Protein AF-N6ZLB9-F1 (afdb_monomer)

pLDDT: mean 87.27, std 10.35, range [52.03, 97.31]

Secondary structure (DSSP, 8-state):
--HHHHHHHHHHHHHHHHHHHHHHHHHHHHHHHHHHHHHHHHHHHHHHHHHHHHHHHHHHHHHHHHHHHHHHHHHHHHHHHHHHTT-GGGTT-

InterPro domains:
  IPR007156 MamQ/LemA [PF04011] (36-88)
  IPR007156 MamQ/LemA [PTHR34478] (6-89)
  IPR023353 LemA-like domain superfamily [G3DSA:1.20.1440.20] (17-93)
  IPR023353 LemA-like domain superfamily [SSF140478] (26-88)

Foldseek 3Di:
DDPVVVVVVVVVVVVVVVVVVVVVVVVVVVVVVVVVVVVVVVVVVVCVVVVVVVVVVVVVVVVVVVVVVVVVVVLVVQCVVCVVVVPPVSNPD

Structure (mmCIF, N/CA/C/O backbone):
data_AF-N6ZLB9-F1
#
_entry.id   AF-N6ZLB9-F1
#
loop_
_atom_site.group_PDB
_atom_site.id
_atom_site.type_symbol
_atom_site.label_atom_id
_atom_site.label_alt_id
_atom_site.label_comp_id
_atom_site.label_asym_id
_atom_site.label_entity_id
_atom_site.label_seq_id
_atom_site.pdbx_PDB_ins_code
_atom_site.Cartn_x
_atom_site.Cartn_y
_atom_site.Cartn_z
_atom_site.occupancy
_atom_site.B_iso_or_equiv
_atom_site.auth_seq_id
_atom_site.auth_comp_id
_atom_site.auth_asym_id
_atom_site.auth_atom_id
_atom_site.pdbx_PDB_model_num
ATOM 1 N N . MET A 1 1 ? 35.441 0.447 -46.918 1.00 65.06 1 MET A N 1
ATOM 2 C CA . MET A 1 1 ? 34.188 0.869 -46.257 1.00 65.06 1 MET A CA 1
ATOM 3 C C . MET A 1 1 ? 34.066 2.371 -46.454 1.00 65.06 1 MET A C 1
ATOM 5 O O . MET A 1 1 ? 34.934 3.090 -45.976 1.00 65.06 1 MET A O 1
ATOM 9 N N . SER A 1 2 ? 33.119 2.849 -47.266 1.00 87.69 2 SER A N 1
ATOM 10 C CA . SER A 1 2 ? 32.972 4.294 -47.487 1.00 87.69 2 SER A CA 1
ATOM 11 C C . SER A 1 2 ? 32.373 4.938 -46.235 1.00 87.69 2 SER A C 1
ATOM 13 O O . SER A 1 2 ? 31.520 4.339 -45.578 1.00 87.69 2 SER A O 1
ATOM 15 N N . ILE A 1 3 ? 32.798 6.155 -45.898 1.00 88.50 3 ILE A N 1
ATOM 16 C CA . ILE A 1 3 ? 32.314 6.890 -44.716 1.00 88.50 3 ILE A CA 1
ATOM 17 C C . ILE A 1 3 ? 30.776 6.985 -44.717 1.00 88.50 3 ILE A C 1
ATOM 19 O O . ILE A 1 3 ? 30.145 6.787 -43.683 1.00 88.50 3 ILE A O 1
ATOM 23 N N . GLY A 1 4 ? 30.160 7.161 -45.893 1.00 91.31 4 GLY A N 1
ATOM 24 C CA . GLY A 1 4 ? 28.701 7.181 -46.045 1.00 91.31 4 GLY A CA 1
ATOM 25 C C . GLY A 1 4 ? 28.007 5.881 -45.619 1.00 91.31 4 GLY A C 1
ATOM 26 O O . GLY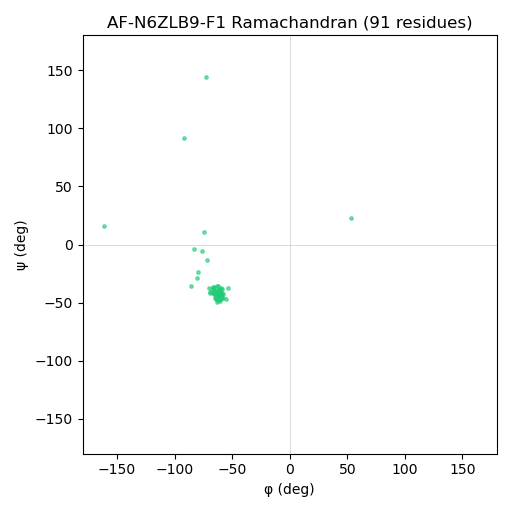 A 1 4 ? 26.977 5.934 -44.954 1.00 91.31 4 GLY A O 1
ATOM 27 N N . SER A 1 5 ? 28.591 4.714 -45.923 1.00 92.00 5 SER A N 1
ATOM 28 C CA . SER A 1 5 ? 28.035 3.422 -45.485 1.00 92.00 5 SER A CA 1
ATOM 29 C C . SER A 1 5 ? 28.086 3.243 -43.962 1.00 92.00 5 SER A C 1
ATOM 31 O O . SER A 1 5 ? 27.140 2.723 -43.376 1.00 92.00 5 SER A O 1
ATOM 33 N N . ALA A 1 6 ? 29.142 3.740 -43.307 1.00 92.81 6 ALA A N 1
ATOM 34 C CA . ALA A 1 6 ? 29.275 3.688 -41.851 1.00 92.81 6 ALA A CA 1
ATOM 35 C C . ALA A 1 6 ? 28.264 4.607 -41.144 1.00 92.81 6 ALA A C 1
ATOM 37 O O . ALA A 1 6 ? 27.642 4.198 -40.165 1.00 92.81 6 ALA A O 1
ATOM 38 N N . VAL A 1 7 ? 28.049 5.821 -41.667 1.00 94.88 7 VAL A N 1
ATOM 39 C CA . VAL A 1 7 ? 27.050 6.762 -41.130 1.00 94.88 7 VAL A CA 1
ATOM 40 C C . VAL A 1 7 ? 25.633 6.204 -41.275 1.00 94.88 7 VAL A C 1
ATOM 42 O O . VAL A 1 7 ? 24.857 6.249 -40.323 1.00 94.88 7 VAL A O 1
ATOM 45 N N . PHE A 1 8 ? 25.304 5.629 -42.435 1.00 95.50 8 PHE A N 1
ATOM 46 C CA . PHE A 1 8 ? 23.998 5.009 -42.658 1.00 95.50 8 PHE A CA 1
ATOM 47 C C . PHE A 1 8 ? 23.739 3.853 -41.684 1.00 95.50 8 PHE A C 1
ATOM 49 O O . PHE A 1 8 ? 22.687 3.803 -41.051 1.00 95.50 8 PHE A O 1
ATOM 56 N N . LEU A 1 9 ? 24.720 2.961 -41.503 1.00 95.38 9 LEU A N 1
ATOM 57 C CA . LEU A 1 9 ? 24.605 1.853 -40.556 1.00 95.38 9 LEU A CA 1
ATOM 58 C C . LEU A 1 9 ? 24.407 2.358 -39.116 1.00 95.38 9 LEU A C 1
ATOM 60 O O . LEU A 1 9 ? 23.557 1.841 -38.393 1.00 95.38 9 LEU A O 1
ATOM 64 N N . GLY A 1 10 ? 25.144 3.400 -38.717 1.00 96.06 10 GLY A N 1
ATOM 65 C CA . GLY A 1 10 ? 25.001 4.029 -37.403 1.00 96.06 10 GLY A CA 1
ATOM 66 C C . GLY A 1 10 ? 23.599 4.594 -37.159 1.00 96.06 10 GLY A C 1
ATOM 67 O O . GLY A 1 10 ? 23.029 4.378 -36.090 1.00 96.06 10 GLY A O 1
ATOM 68 N N . LEU A 1 11 ? 23.004 5.252 -38.159 1.00 96.38 11 LEU A N 1
ATOM 69 C CA . LEU A 1 11 ? 21.633 5.769 -38.074 1.00 96.38 11 LEU A CA 1
ATOM 70 C C . LEU A 1 11 ? 20.593 4.652 -37.938 1.00 96.38 11 LEU A C 1
ATOM 72 O O . LEU A 1 11 ? 19.665 4.780 -37.140 1.00 96.38 11 LEU A O 1
ATOM 76 N N . VAL A 1 12 ? 20.758 3.547 -38.669 1.00 96.88 12 VAL A N 1
ATOM 77 C CA . VAL A 1 12 ? 19.857 2.388 -38.565 1.00 96.88 12 VAL A CA 1
ATOM 78 C C . VAL A 1 12 ? 19.917 1.780 -37.164 1.00 96.88 12 VAL A C 1
ATOM 80 O O . VAL A 1 12 ? 18.877 1.530 -36.557 1.00 96.88 12 VAL A O 1
ATOM 83 N N . VAL A 1 13 ? 21.120 1.595 -36.615 1.00 96.94 13 VAL A N 1
ATOM 84 C CA . VAL A 1 13 ? 21.291 1.082 -35.248 1.00 9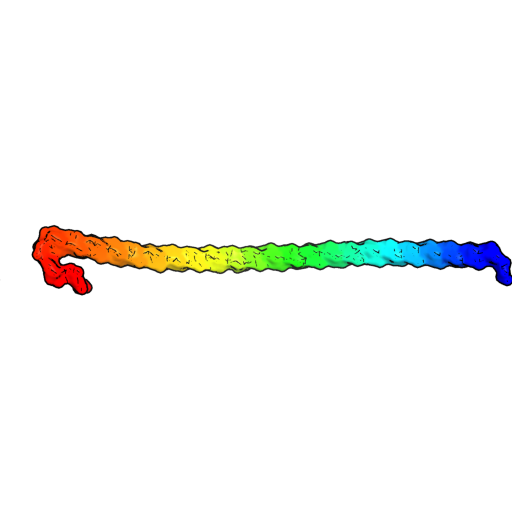6.94 13 VAL A CA 1
ATOM 85 C C . VAL A 1 13 ? 20.654 2.027 -34.228 1.00 96.94 13 VAL A C 1
ATOM 87 O O . VAL A 1 13 ? 19.930 1.569 -33.346 1.00 96.94 13 VAL A O 1
ATOM 90 N N . LEU A 1 14 ? 20.853 3.340 -34.370 1.00 97.19 14 LEU A N 1
ATOM 91 C CA . LEU A 1 14 ? 20.256 4.333 -33.477 1.00 97.19 14 LEU A CA 1
ATOM 92 C C . LEU A 1 14 ? 18.720 4.278 -33.502 1.00 97.19 14 LEU A C 1
ATOM 94 O O . LEU A 1 14 ? 18.088 4.287 -32.446 1.00 97.19 14 LEU A O 1
ATOM 98 N N . ALA A 1 15 ? 18.122 4.175 -34.691 1.00 96.75 15 ALA A N 1
ATOM 99 C CA . ALA A 1 15 ? 16.674 4.071 -34.851 1.00 96.75 15 ALA A CA 1
ATOM 100 C C . ALA A 1 15 ? 16.109 2.797 -34.201 1.00 96.75 15 ALA A C 1
ATOM 102 O O . ALA A 1 15 ? 15.083 2.851 -33.520 1.00 96.75 15 AL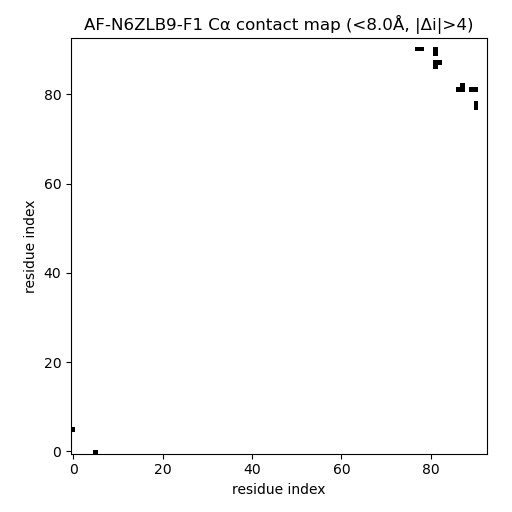A A O 1
ATOM 103 N N . LEU A 1 16 ? 16.799 1.661 -34.354 1.00 97.31 16 LEU A N 1
ATOM 104 C CA . LEU A 1 16 ? 16.405 0.402 -33.719 1.00 97.31 16 LEU A CA 1
ATOM 105 C C . LEU A 1 16 ? 16.473 0.493 -32.192 1.00 97.31 16 LEU A C 1
ATOM 107 O O . LEU A 1 16 ? 15.516 0.120 -31.514 1.00 97.31 16 LEU A O 1
ATOM 111 N N . VAL A 1 17 ? 17.565 1.034 -31.646 1.00 97.06 17 VAL A N 1
ATOM 112 C CA . VAL A 1 17 ? 17.717 1.228 -30.195 1.00 97.06 17 VAL A CA 1
ATOM 113 C C . VAL A 1 17 ? 16.617 2.141 -29.655 1.00 97.06 17 VAL A C 1
ATOM 115 O O . VAL A 1 17 ? 15.995 1.819 -28.644 1.00 97.06 17 VAL A O 1
ATOM 118 N N . TYR A 1 18 ? 16.321 3.241 -30.349 1.00 97.06 18 TYR A N 1
ATOM 119 C CA . TYR A 1 18 ? 15.255 4.162 -29.960 1.00 97.06 18 TYR A CA 1
ATOM 120 C C . TYR A 1 18 ? 13.878 3.479 -29.915 1.00 97.06 18 TYR A C 1
ATOM 122 O O . TYR A 1 18 ? 13.142 3.630 -28.937 1.00 97.06 18 TYR A O 1
ATOM 130 N N . GLY A 1 19 ? 13.558 2.658 -30.922 1.00 97.06 19 GLY A N 1
ATOM 131 C CA . GLY A 1 19 ? 12.320 1.876 -30.948 1.00 97.06 19 GLY A CA 1
ATOM 132 C C . GLY A 1 19 ? 12.208 0.896 -29.775 1.00 97.06 19 GLY A C 1
ATOM 133 O O . GLY A 1 19 ? 11.162 0.823 -29.127 1.00 97.06 19 GLY A O 1
ATOM 134 N N . VAL A 1 20 ? 13.298 0.193 -29.448 1.00 97.19 20 VAL A N 1
ATOM 135 C CA . VAL A 1 20 ? 13.346 -0.738 -28.307 1.00 97.19 20 VAL A CA 1
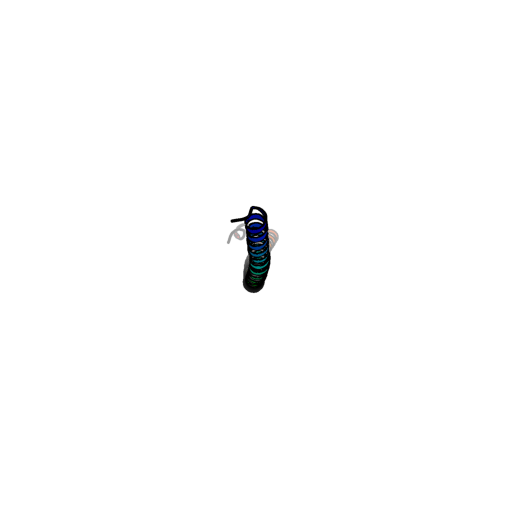ATOM 136 C C . VAL A 1 20 ? 13.128 -0.007 -26.980 1.00 97.19 20 VAL A C 1
ATOM 138 O O . VAL A 1 20 ? 12.369 -0.483 -26.136 1.00 97.19 20 VAL A O 1
ATOM 141 N N . VAL A 1 21 ? 13.741 1.166 -26.795 1.00 96.88 21 VAL A N 1
ATOM 142 C CA . VAL A 1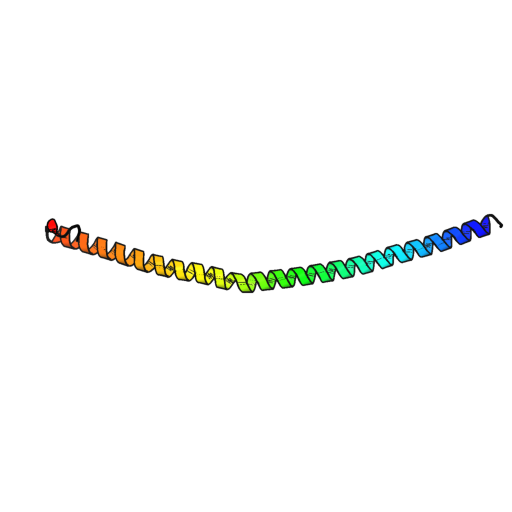 21 ? 13.576 1.970 -25.572 1.00 96.88 21 VAL A CA 1
ATOM 143 C C . VAL A 1 21 ? 12.119 2.392 -25.380 1.00 96.88 21 VAL A C 1
ATOM 145 O O . VAL A 1 21 ? 11.577 2.228 -24.285 1.00 96.88 21 VAL A O 1
ATOM 148 N N . ILE A 1 22 ? 11.459 2.877 -26.437 1.00 96.50 22 ILE A N 1
ATOM 149 C CA . ILE A 1 22 ? 10.043 3.269 -26.373 1.00 96.50 22 ILE A CA 1
ATOM 150 C C . ILE A 1 22 ? 9.160 2.070 -26.031 1.00 96.50 22 ILE A C 1
ATOM 152 O O . ILE A 1 22 ? 8.320 2.160 -25.132 1.00 96.50 22 ILE A O 1
ATOM 156 N N . TYR A 1 23 ? 9.358 0.942 -26.717 1.00 97.19 23 TYR A N 1
ATOM 157 C CA . TYR A 1 23 ? 8.569 -0.265 -26.485 1.00 97.19 23 TYR A CA 1
ATOM 158 C C . TYR A 1 23 ? 8.700 -0.756 -25.038 1.00 97.19 23 TYR A C 1
ATOM 160 O O . TYR A 1 23 ? 7.695 -1.007 -24.371 1.00 97.19 23 TYR A O 1
ATOM 168 N N . ASN A 1 24 ? 9.926 -0.806 -24.515 1.00 96.75 24 ASN A N 1
ATOM 169 C CA . ASN A 1 24 ? 10.175 -1.196 -23.130 1.00 96.75 24 ASN A CA 1
ATOM 170 C C . ASN A 1 24 ? 9.520 -0.228 -22.134 1.00 96.75 24 ASN A C 1
ATOM 172 O O . ASN A 1 24 ? 8.942 -0.672 -21.142 1.00 96.75 24 ASN A O 1
ATOM 176 N N . GLY A 1 25 ? 9.539 1.079 -22.415 1.00 96.19 25 GLY A N 1
ATOM 177 C CA . GLY A 1 25 ? 8.850 2.080 -21.597 1.00 96.19 25 GLY A CA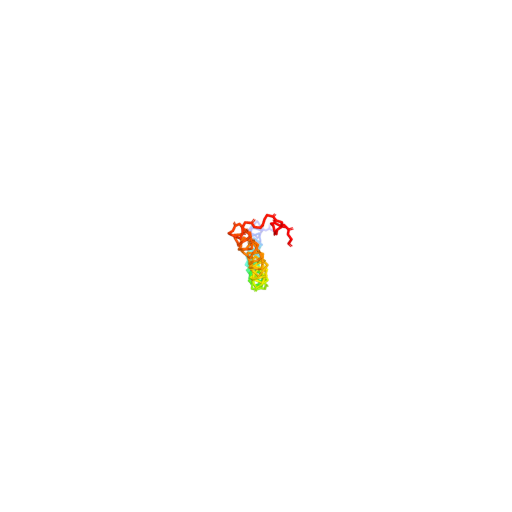 1
ATOM 178 C C . GLY A 1 25 ? 7.335 1.860 -21.534 1.00 96.19 25 GLY A C 1
ATOM 179 O O . GLY A 1 25 ? 6.745 1.892 -20.452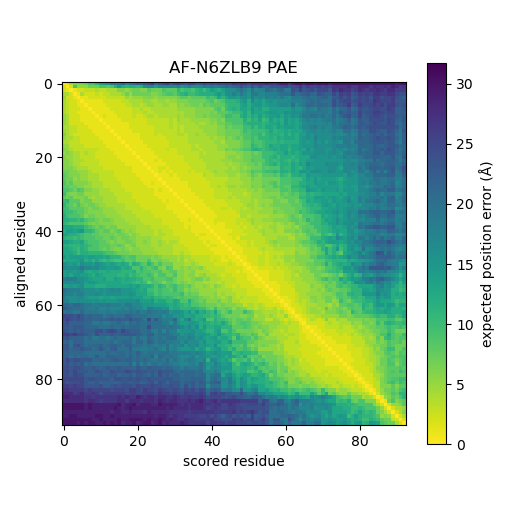 1.00 96.19 25 GLY A O 1
ATOM 180 N N . LEU A 1 26 ? 6.704 1.563 -22.673 1.00 95.69 26 LEU A N 1
ATOM 181 C CA . LEU A 1 26 ? 5.268 1.263 -22.758 1.00 95.69 26 LEU A CA 1
ATOM 182 C C . LEU A 1 26 ? 4.899 -0.013 -21.989 1.00 95.69 26 LEU A C 1
ATOM 184 O O . LEU A 1 26 ? 3.912 -0.037 -21.250 1.00 95.69 26 LEU A O 1
ATOM 188 N N . VAL A 1 27 ? 5.705 -1.068 -22.126 1.00 96.31 27 VAL A N 1
ATOM 189 C CA . VAL A 1 27 ? 5.501 -2.331 -21.403 1.00 96.31 27 VAL A CA 1
ATOM 190 C C . VAL A 1 27 ? 5.652 -2.123 -19.895 1.00 96.31 27 VAL A C 1
ATOM 192 O O . VAL A 1 27 ? 4.805 -2.581 -19.124 1.00 96.31 27 VAL A O 1
ATOM 195 N N . GLN A 1 28 ? 6.664 -1.367 -19.463 1.00 96.31 28 GLN A N 1
ATOM 196 C CA . GLN A 1 28 ? 6.849 -1.027 -18.053 1.00 96.31 28 GLN A CA 1
ATOM 197 C C . GLN A 1 28 ? 5.647 -0.257 -17.493 1.00 96.31 28 GLN A C 1
ATOM 199 O O . GLN A 1 28 ? 5.171 -0.567 -16.398 1.00 96.31 28 GLN A O 1
ATOM 204 N N . LEU A 1 29 ? 5.115 0.712 -18.245 1.00 95.25 29 LEU A N 1
ATOM 205 C CA . LEU A 1 29 ? 3.934 1.474 -17.840 1.00 95.25 29 LEU A CA 1
ATOM 206 C C . LEU A 1 29 ? 2.709 0.567 -17.660 1.00 95.25 29 LEU A C 1
ATOM 208 O O . LEU A 1 29 ? 2.005 0.677 -16.654 1.00 95.25 29 LEU A O 1
ATOM 212 N N . LYS A 1 30 ? 2.491 -0.375 -18.586 1.00 95.62 30 LYS A N 1
ATOM 213 C CA . LYS A 1 30 ? 1.412 -1.369 -18.487 1.00 95.62 30 LYS A CA 1
ATOM 214 C C . LYS A 1 30 ? 1.532 -2.211 -17.213 1.00 95.62 30 LYS A C 1
ATOM 216 O O . LYS A 1 30 ? 0.540 -2.402 -16.510 1.00 95.62 30 LYS A O 1
ATOM 221 N N . HIS A 1 31 ? 2.732 -2.695 -16.895 1.00 95.94 31 HIS A N 1
ATOM 222 C CA . HIS A 1 31 ? 2.963 -3.471 -15.674 1.00 95.94 31 HIS A CA 1
ATOM 223 C C . HIS A 1 31 ? 2.757 -2.640 -14.404 1.00 95.94 31 HIS A C 1
ATOM 225 O O . HIS A 1 31 ? 2.141 -3.123 -13.453 1.00 95.94 31 HIS A O 1
ATOM 231 N N . ASN A 1 32 ? 3.208 -1.384 -14.395 1.00 95.69 32 ASN A N 1
ATOM 232 C CA . ASN A 1 32 ? 3.009 -0.479 -13.266 1.00 95.69 32 ASN A CA 1
ATOM 233 C C . ASN A 1 32 ? 1.520 -0.218 -13.004 1.00 95.69 32 ASN A C 1
ATOM 235 O O . ASN A 1 32 ? 1.092 -0.258 -11.852 1.00 95.69 32 ASN A O 1
ATOM 239 N N . LEU A 1 33 ? 0.726 -0.013 -14.060 1.00 95.38 33 LEU A N 1
ATOM 240 C CA . LEU A 1 33 ? -0.719 0.171 -13.941 1.00 95.38 33 LEU A CA 1
ATOM 241 C C . LEU A 1 33 ? -1.396 -1.072 -13.348 1.00 95.38 33 LEU A C 1
ATOM 243 O O . LEU A 1 33 ? -2.163 -0.954 -12.398 1.00 95.38 33 LEU A O 1
ATOM 247 N N . ALA A 1 34 ? -1.072 -2.266 -13.852 1.00 95.38 34 ALA A N 1
ATOM 248 C CA . ALA A 1 34 ? -1.619 -3.518 -13.322 1.00 95.38 34 ALA A CA 1
ATOM 249 C C . ALA A 1 34 ? -1.261 -3.728 -11.840 1.00 95.38 34 ALA A C 1
ATOM 251 O O . ALA A 1 34 ? -2.107 -4.130 -11.042 1.00 95.38 34 ALA A O 1
ATOM 252 N N . LYS A 1 35 ? -0.024 -3.398 -11.450 1.00 95.25 35 LYS A N 1
ATOM 253 C CA . LYS A 1 35 ? 0.418 -3.454 -10.052 1.00 95.25 35 LYS A CA 1
ATOM 254 C C . LYS A 1 35 ? -0.339 -2.458 -9.169 1.00 95.25 35 LYS A C 1
ATOM 256 O O . LYS A 1 35 ? -0.710 -2.804 -8.050 1.00 95.25 35 LYS A O 1
ATOM 261 N N . ALA A 1 36 ? -0.571 -1.240 -9.660 1.00 93.81 36 ALA A N 1
ATOM 262 C CA . ALA A 1 36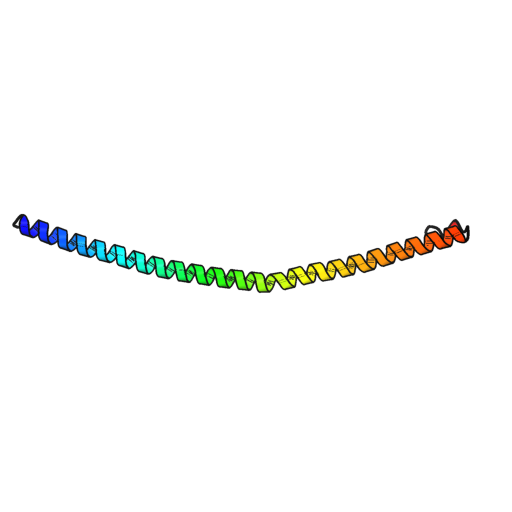 ? -1.327 -0.222 -8.938 1.00 93.81 36 ALA A CA 1
ATOM 263 C C . ALA A 1 36 ? -2.782 -0.656 -8.700 1.00 93.81 36 ALA A C 1
ATOM 265 O O . ALA A 1 36 ? -3.269 -0.526 -7.579 1.00 93.81 36 ALA A O 1
ATOM 266 N N . TRP A 1 37 ? -3.437 -1.237 -9.711 1.00 94.12 37 TRP A N 1
ATOM 267 C CA . TRP A 1 37 ? -4.785 -1.800 -9.575 1.00 94.12 37 TRP A CA 1
ATOM 268 C C . TRP A 1 37 ? -4.843 -2.931 -8.550 1.00 94.12 37 TRP A C 1
ATOM 270 O O . TRP A 1 37 ? -5.650 -2.868 -7.629 1.00 94.12 37 TRP A O 1
ATOM 280 N N . ALA A 1 38 ? -3.927 -3.900 -8.626 1.00 93.81 38 ALA A N 1
ATOM 281 C CA . ALA A 1 38 ? -3.883 -4.994 -7.656 1.00 93.81 38 ALA A CA 1
ATOM 282 C C . ALA A 1 38 ? -3.693 -4.489 -6.213 1.00 93.81 38 ALA A C 1
ATOM 284 O O . ALA A 1 38 ? -4.307 -5.003 -5.281 1.00 93.81 38 ALA A O 1
ATOM 285 N N . ASN A 1 39 ? -2.867 -3.458 -6.017 1.00 93.50 39 ASN A N 1
ATOM 286 C CA . ASN A 1 39 ? -2.669 -2.859 -4.700 1.00 93.50 39 ASN A CA 1
ATOM 287 C C . ASN A 1 39 ? -3.925 -2.129 -4.191 1.00 93.50 39 ASN A C 1
ATOM 289 O O . ASN A 1 39 ? -4.242 -2.205 -3.005 1.00 93.50 39 ASN A O 1
ATOM 293 N N . LEU A 1 40 ? -4.649 -1.441 -5.081 1.00 94.06 40 LEU A N 1
ATOM 294 C CA . LEU A 1 40 ? -5.930 -0.815 -4.747 1.00 94.06 40 LEU A CA 1
ATOM 295 C C . LEU A 1 40 ? -6.963 -1.857 -4.314 1.00 94.06 40 LEU A C 1
ATOM 297 O O . LEU A 1 40 ? -7.604 -1.668 -3.282 1.00 94.06 40 LEU A O 1
ATOM 301 N N . ASP A 1 41 ? -7.080 -2.965 -5.043 1.00 93.25 41 ASP A N 1
ATOM 302 C CA . ASP A 1 41 ? -8.031 -4.032 -4.719 1.00 93.25 41 ASP A CA 1
ATOM 303 C C . ASP A 1 41 ? -7.756 -4.639 -3.339 1.00 93.25 41 ASP A C 1
ATOM 305 O O . ASP A 1 41 ? -8.678 -4.839 -2.544 1.00 93.25 41 ASP A O 1
ATOM 309 N N . VAL A 1 42 ? -6.481 -4.874 -3.011 1.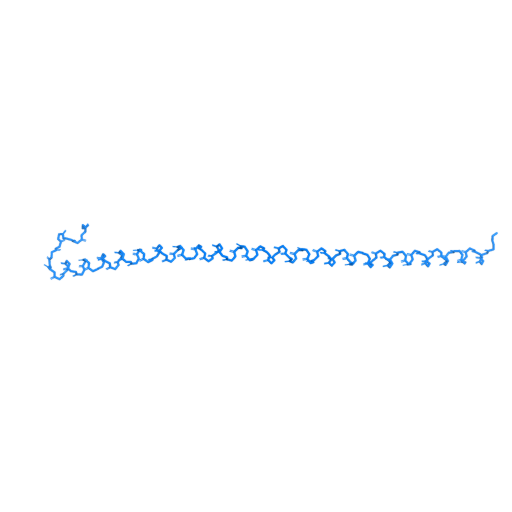00 93.81 42 VAL A N 1
ATOM 310 C CA . VAL A 1 42 ? -6.075 -5.360 -1.683 1.00 93.81 42 VAL A CA 1
ATOM 311 C C . VAL A 1 42 ? -6.468 -4.365 -0.595 1.00 93.81 42 VAL A C 1
ATOM 313 O O . VAL A 1 42 ? -7.059 -4.763 0.409 1.00 93.81 42 VAL A O 1
ATOM 316 N N . LEU A 1 43 ? -6.191 -3.075 -0.794 1.00 91.06 43 LEU A N 1
ATOM 317 C CA . LEU A 1 43 ? -6.501 -2.045 0.196 1.00 91.06 43 LEU A CA 1
ATOM 318 C C . LEU A 1 43 ? -8.013 -1.880 0.409 1.00 91.06 43 LEU A C 1
ATOM 320 O O . LEU A 1 43 ? -8.467 -1.714 1.543 1.00 91.06 43 LEU A O 1
ATOM 324 N N . LEU A 1 44 ? -8.804 -1.936 -0.665 1.00 91.94 44 LEU A N 1
ATOM 325 C CA . LEU A 1 44 ? -10.265 -1.879 -0.586 1.00 91.94 44 LEU A CA 1
ATOM 326 C C . LEU A 1 44 ? -10.826 -3.088 0.164 1.00 91.94 44 LEU A C 1
ATOM 328 O O . LEU A 1 44 ? -11.688 -2.922 1.028 1.00 91.94 44 LEU A O 1
ATOM 332 N N . LYS A 1 45 ? -10.294 -4.284 -0.107 1.00 90.00 45 LYS A N 1
ATOM 333 C CA . LYS A 1 45 ? -10.678 -5.504 0.604 1.00 90.00 45 LYS A CA 1
ATOM 334 C C . LYS A 1 45 ? -10.322 -5.428 2.089 1.00 90.00 45 LYS A C 1
ATOM 336 O O . LYS A 1 45 ? -11.180 -5.676 2.928 1.00 90.00 45 LYS A O 1
ATOM 341 N N . GLN A 1 46 ? -9.106 -4.992 2.419 1.00 92.31 46 GLN A N 1
ATOM 342 C CA . GLN A 1 46 ? -8.675 -4.807 3.805 1.00 92.31 46 GLN A CA 1
ATOM 343 C C . GLN A 1 46 ? -9.590 -3.829 4.554 1.00 92.31 46 GLN A C 1
ATOM 345 O O . GLN A 1 46 ? -10.055 -4.144 5.644 1.00 92.31 46 GLN A O 1
ATOM 350 N N . ARG A 1 47 ? -9.925 -2.680 3.953 1.00 90.88 47 ARG A N 1
ATOM 351 C CA . ARG A 1 47 ? -10.867 -1.722 4.555 1.00 90.88 47 ARG A CA 1
ATOM 352 C C . ARG A 1 47 ? -12.243 -2.330 4.797 1.00 90.88 47 ARG A C 1
ATOM 354 O O . ARG A 1 47 ? -12.818 -2.119 5.862 1.00 90.88 47 ARG A O 1
ATOM 361 N N . HIS A 1 48 ? -12.768 -3.071 3.827 1.00 88.38 48 HIS A N 1
ATOM 362 C CA . HIS A 1 48 ? -14.056 -3.741 3.965 1.00 88.38 48 HIS A CA 1
ATOM 363 C C . HIS A 1 48 ? -14.042 -4.797 5.083 1.00 88.38 48 HIS A C 1
ATOM 365 O O . HIS A 1 48 ? -15.028 -4.939 5.800 1.00 88.38 48 HIS A O 1
ATOM 371 N N . ASP A 1 49 ? -12.921 -5.492 5.277 1.00 89.75 49 ASP A N 1
ATOM 372 C CA . ASP A 1 49 ? -12.771 -6.520 6.311 1.00 89.75 49 ASP A CA 1
ATOM 373 C C . ASP A 1 49 ? -12.474 -5.933 7.706 1.00 89.75 49 ASP A C 1
ATOM 375 O O . ASP A 1 49 ? -12.812 -6.539 8.726 1.00 89.75 49 ASP A O 1
ATOM 379 N N . GLU A 1 50 ? -11.833 -4.764 7.784 1.00 89.88 50 GLU A N 1
ATOM 380 C CA . GLU A 1 50 ? -11.454 -4.101 9.039 1.00 89.88 50 GLU A CA 1
ATOM 381 C C . GLU A 1 50 ? -12.562 -3.222 9.626 1.00 89.88 50 GLU A C 1
ATOM 383 O O . GLU A 1 50 ? -12.728 -3.193 10.847 1.00 89.88 50 GLU A O 1
ATOM 388 N N . LEU A 1 51 ? -13.361 -2.543 8.796 1.00 89.88 51 LEU A N 1
ATOM 389 C CA . LEU A 1 51 ? -14.449 -1.678 9.270 1.00 89.88 51 LEU A CA 1
ATOM 390 C C . LEU A 1 51 ? -15.446 -2.408 10.195 1.00 89.88 51 LEU A C 1
ATOM 392 O O . LEU A 1 51 ? -15.729 -1.881 11.273 1.00 89.88 51 LEU A O 1
ATOM 396 N N . PRO A 1 52 ? -15.939 -3.621 9.871 1.00 88.31 52 PRO A N 1
ATOM 397 C CA . PRO A 1 52 ? -16.826 -4.364 10.762 1.00 88.31 52 PRO A CA 1
ATOM 398 C C . PRO A 1 52 ? -16.160 -4.724 12.090 1.00 88.31 52 PRO A C 1
ATOM 400 O O . PRO A 1 52 ? -16.812 -4.682 13.129 1.00 88.31 52 PRO A O 1
ATOM 403 N N . LYS A 1 53 ? -14.856 -5.032 12.077 1.00 88.69 53 LYS A N 1
ATOM 404 C CA . LYS A 1 53 ? -14.099 -5.358 13.295 1.00 88.69 53 LYS A CA 1
ATOM 405 C C . LYS A 1 53 ? -14.007 -4.148 14.222 1.00 88.69 53 LYS A C 1
ATOM 407 O O . LYS A 1 53 ? -14.217 -4.290 15.422 1.00 88.69 53 LYS A O 1
ATOM 412 N N . LEU A 1 54 ? -13.755 -2.958 13.674 1.00 88.06 54 LEU A N 1
ATOM 413 C CA . LEU A 1 54 ? -13.743 -1.715 14.453 1.00 88.06 54 LEU A CA 1
ATOM 414 C C . LEU A 1 54 ? -15.129 -1.387 15.025 1.00 88.06 54 LEU A C 1
ATOM 416 O O . LEU A 1 54 ? -15.242 -1.006 16.189 1.00 88.06 54 LEU A O 1
ATOM 420 N N . VAL A 1 55 ? -16.190 -1.584 14.236 1.00 89.69 55 VAL A N 1
ATOM 421 C CA . VAL A 1 55 ? -17.575 -1.386 14.695 1.00 89.69 55 VAL A CA 1
ATOM 422 C C . VAL A 1 55 ? -17.929 -2.349 15.827 1.00 89.69 55 VAL A C 1
ATOM 424 O O . VAL A 1 55 ? -18.557 -1.934 16.800 1.00 89.69 55 VAL A O 1
ATOM 427 N N . GLU A 1 56 ? -17.508 -3.608 15.732 1.00 90.12 56 GLU A N 1
ATOM 428 C CA . GLU A 1 56 ? -17.749 -4.607 16.771 1.00 90.12 56 GLU A CA 1
ATOM 429 C C . GLU A 1 56 ? -17.047 -4.241 18.087 1.00 90.12 56 GLU A C 1
ATOM 431 O O . GLU A 1 56 ? -17.674 -4.282 19.143 1.00 90.12 56 GLU A O 1
ATOM 436 N N . VAL A 1 57 ? -15.796 -3.766 18.034 1.00 86.94 57 VAL A N 1
ATOM 437 C CA . VAL A 1 57 ? -15.081 -3.275 19.227 1.00 86.94 57 VAL A CA 1
ATOM 438 C C . VAL A 1 57 ? -15.817 -2.091 19.865 1.00 86.94 57 VAL A C 1
ATOM 440 O O . VAL A 1 57 ? -16.058 -2.096 21.072 1.00 86.94 57 VAL A O 1
ATOM 443 N N . CYS A 1 58 ? -16.243 -1.097 19.076 1.00 86.31 58 CYS A N 1
ATOM 444 C CA . CYS A 1 58 ? -17.030 0.027 19.596 1.00 86.31 58 CYS A CA 1
ATOM 445 C C . CYS A 1 58 ? -18.374 -0.421 20.196 1.00 86.31 58 CYS A C 1
ATOM 447 O O . CYS A 1 58 ? -18.798 0.110 21.226 1.00 86.31 58 CYS A O 1
ATOM 449 N N . ARG A 1 59 ? -19.052 -1.399 19.579 1.00 82.25 59 ARG A N 1
ATOM 450 C CA . ARG A 1 59 ? -20.312 -1.960 20.088 1.00 82.25 59 ARG A CA 1
ATOM 451 C C . ARG A 1 59 ? -20.108 -2.650 21.436 1.00 82.25 59 ARG A C 1
ATOM 453 O O . ARG A 1 59 ? -20.894 -2.401 22.348 1.00 82.25 59 ARG A O 1
ATOM 460 N N . GLN A 1 60 ? -19.061 -3.460 21.576 1.00 84.25 60 GLN A N 1
ATOM 461 C CA . GLN A 1 60 ? -18.730 -4.120 22.840 1.00 84.25 60 GLN A CA 1
ATOM 462 C C . GLN A 1 60 ? -18.410 -3.098 23.935 1.00 84.25 60 GLN A C 1
ATOM 464 O O . GLN A 1 60 ? -18.967 -3.183 25.028 1.00 84.25 60 GLN A O 1
ATOM 469 N N . TYR A 1 61 ? -17.608 -2.072 23.630 1.00 81.44 61 TYR A N 1
ATOM 470 C CA . TYR A 1 61 ? -17.311 -0.990 24.577 1.00 81.44 61 TYR A CA 1
ATOM 471 C C . TYR A 1 61 ? -18.572 -0.270 25.067 1.00 81.44 61 TYR A C 1
ATOM 473 O O . TYR A 1 61 ? -18.723 -0.048 26.267 1.00 81.44 61 TYR A O 1
ATOM 481 N N . LYS A 1 62 ? -19.524 0.021 24.170 1.00 80.19 62 LYS A N 1
ATOM 482 C CA . LYS A 1 62 ? -20.807 0.629 24.553 1.00 80.19 62 LYS A CA 1
ATOM 483 C C . LYS A 1 62 ? -21.588 -0.238 25.548 1.00 80.19 62 LYS A C 1
ATOM 485 O O . LYS A 1 62 ? -22.228 0.301 26.447 1.00 80.19 62 LYS A O 1
ATOM 490 N N . GLN A 1 63 ? -21.546 -1.562 25.405 1.00 77.00 63 GLN A N 1
ATOM 491 C CA . GLN A 1 63 ? -22.224 -2.482 26.322 1.00 77.00 63 GLN A CA 1
ATOM 492 C C . GLN A 1 63 ? -21.568 -2.497 27.713 1.00 77.00 63 GLN A C 1
ATOM 494 O O . GLN A 1 63 ? -22.276 -2.467 28.719 1.00 77.00 63 GLN A O 1
ATOM 499 N N . PHE A 1 64 ? -20.233 -2.468 27.783 1.00 79.44 64 PHE A N 1
ATOM 500 C CA . PHE A 1 64 ? -19.505 -2.365 29.055 1.00 79.44 64 PHE A CA 1
ATOM 501 C C . PHE A 1 64 ? -19.748 -1.031 29.771 1.00 79.44 64 PHE A C 1
ATOM 503 O O . PHE A 1 64 ? -19.932 -1.002 30.992 1.00 79.44 64 PHE A O 1
ATOM 510 N N . GLU A 1 65 ? -19.795 0.077 29.026 1.00 80.88 65 GLU A N 1
ATOM 511 C CA . GLU A 1 65 ? -20.096 1.384 29.612 1.00 80.88 65 GLU A CA 1
ATOM 512 C C . GLU A 1 65 ? -21.524 1.456 30.151 1.00 80.88 65 GLU A C 1
ATOM 514 O O . GLU A 1 65 ? -21.729 2.017 31.224 1.00 80.88 65 GLU A O 1
ATOM 519 N N . GLN A 1 66 ? -22.501 0.847 29.471 1.00 82.50 66 GLN A N 1
ATOM 520 C CA . GLN A 1 66 ? -23.892 0.820 29.935 1.00 82.50 66 GLN A CA 1
ATOM 521 C C . GLN A 1 66 ? -24.057 0.102 31.279 1.00 82.50 66 GLN A C 1
ATOM 523 O O . GLN A 1 66 ? -24.706 0.652 32.168 1.00 82.50 66 GLN A O 1
ATOM 528 N N . ASP A 1 67 ? -23.457 -1.081 31.452 1.00 84.31 67 ASP A N 1
ATOM 529 C CA . ASP A 1 67 ? -23.517 -1.809 32.730 1.00 84.31 67 ASP A CA 1
ATOM 530 C C . ASP A 1 67 ? -22.847 -1.009 33.855 1.00 84.31 67 ASP A C 1
ATOM 532 O O . ASP A 1 67 ? -23.390 -0.858 34.950 1.00 84.31 67 ASP A O 1
ATOM 536 N N . THR A 1 68 ? -21.695 -0.402 33.562 1.00 84.31 68 THR A N 1
ATOM 537 C CA . THR A 1 68 ? -20.971 0.428 34.533 1.00 84.31 68 THR A CA 1
ATOM 538 C C . THR A 1 68 ? -21.801 1.644 34.957 1.00 84.31 68 THR A C 1
ATOM 540 O O . THR A 1 68 ? -21.928 1.928 36.149 1.00 84.31 68 THR A O 1
ATOM 543 N N . LEU A 1 69 ? -22.426 2.342 34.003 1.00 84.44 69 LEU A N 1
ATOM 544 C CA . LEU A 1 69 ? -23.289 3.494 34.279 1.00 84.44 69 LEU A CA 1
ATOM 545 C C . LEU A 1 69 ? -24.552 3.103 35.055 1.00 84.44 69 LEU A C 1
ATOM 547 O O . LEU A 1 69 ? -24.977 3.855 35.938 1.00 84.44 69 LEU A O 1
ATOM 551 N N . ALA A 1 70 ? -25.129 1.933 34.768 1.00 87.38 70 ALA A N 1
ATOM 552 C CA . ALA A 1 70 ? -26.270 1.399 35.504 1.00 87.38 70 ALA A CA 1
ATOM 553 C C . ALA A 1 70 ? -25.902 1.135 36.970 1.00 87.38 70 ALA A C 1
ATOM 555 O O . ALA A 1 70 ? -26.570 1.654 37.863 1.00 87.38 70 ALA A O 1
ATOM 556 N N . ARG A 1 71 ? -24.780 0.447 37.225 1.00 87.00 71 ARG A N 1
ATOM 557 C CA . ARG A 1 71 ? -24.279 0.182 38.586 1.00 87.00 71 ARG A CA 1
ATOM 558 C C . ARG A 1 71 ? -23.976 1.460 39.361 1.00 87.00 71 ARG A C 1
ATOM 560 O O . ARG A 1 71 ? -24.304 1.554 40.539 1.00 87.00 71 ARG A O 1
ATOM 567 N N . VAL A 1 72 ? -23.383 2.468 38.716 1.00 88.75 72 VAL A N 1
ATOM 568 C CA . VAL A 1 72 ? -23.111 3.768 39.358 1.00 88.75 72 VAL A CA 1
ATOM 569 C C . VAL A 1 72 ? -24.409 4.505 39.684 1.00 88.75 72 VAL A C 1
ATOM 571 O O . VAL A 1 72 ? -24.533 5.086 40.762 1.00 88.75 72 VAL A O 1
ATOM 574 N N . THR A 1 73 ? -25.383 4.485 38.774 1.00 87.38 73 THR A N 1
ATOM 575 C CA . THR A 1 73 ? -26.701 5.096 39.002 1.00 87.38 73 THR A CA 1
ATOM 576 C C . THR A 1 73 ? -27.439 4.404 40.144 1.00 87.38 73 THR A C 1
ATOM 578 O O . THR A 1 73 ? -27.986 5.079 41.014 1.00 87.38 73 THR A O 1
ATOM 581 N N . GLU A 1 74 ? -27.397 3.074 40.192 1.00 87.31 74 GLU A N 1
ATOM 582 C CA . GLU A 1 74 ? -27.995 2.285 41.264 1.00 87.31 74 GLU A CA 1
ATOM 583 C C . GLU A 1 74 ? -27.309 2.552 42.609 1.00 87.31 74 GLU A C 1
ATOM 585 O O . GLU A 1 74 ? -27.985 2.842 43.594 1.00 87.31 74 GLU A O 1
ATOM 590 N N . ALA A 1 75 ? -25.973 2.562 42.652 1.00 85.12 75 ALA A N 1
ATOM 591 C CA . ALA A 1 75 ? -25.219 2.916 43.852 1.00 85.12 75 ALA A CA 1
ATOM 592 C C . ALA A 1 75 ? -25.562 4.335 44.342 1.00 85.12 75 ALA A C 1
ATOM 594 O O . ALA A 1 75 ? -25.782 4.545 45.534 1.00 85.12 75 ALA A O 1
ATOM 595 N N . ARG A 1 76 ? -25.691 5.309 43.428 1.00 83.88 76 ARG A N 1
ATOM 596 C CA . ARG A 1 76 ? -26.144 6.670 43.767 1.00 83.88 76 ARG A CA 1
ATOM 597 C C . ARG A 1 76 ? -27.564 6.687 44.329 1.00 83.88 76 ARG A C 1
ATOM 599 O O . ARG A 1 76 ? -27.809 7.408 45.292 1.00 83.88 76 ARG A O 1
ATOM 606 N N . ALA A 1 77 ? -28.481 5.907 43.759 1.00 85.19 77 ALA A N 1
ATOM 607 C CA . ALA A 1 77 ? -29.855 5.809 44.243 1.00 85.19 77 ALA A CA 1
ATOM 608 C C . ALA A 1 77 ? -29.922 5.185 45.648 1.00 85.19 77 ALA A C 1
ATOM 610 O O . ALA A 1 77 ? -30.620 5.715 46.511 1.00 85.19 77 ALA A O 1
ATOM 611 N N . ARG A 1 78 ? -29.140 4.128 45.912 1.00 83.44 78 ARG A N 1
ATOM 612 C CA . ARG A 1 78 ? -29.025 3.508 47.245 1.00 83.44 78 ARG A CA 1
ATOM 613 C C . ARG A 1 78 ? -28.482 4.491 48.285 1.00 83.44 78 ARG A C 1
ATOM 615 O O . ARG A 1 78 ? -29.053 4.617 49.363 1.00 83.44 78 ARG A O 1
ATOM 622 N N . VAL A 1 79 ? -27.437 5.251 47.942 1.00 82.19 79 VAL A N 1
ATOM 623 C CA . VAL A 1 79 ? -26.885 6.307 48.813 1.00 82.19 79 VAL A CA 1
ATOM 624 C C . VAL A 1 79 ? -27.915 7.412 49.079 1.00 82.19 79 VAL A C 1
ATOM 626 O O . VAL A 1 79 ? -28.035 7.879 50.212 1.00 82.19 79 VAL A O 1
ATOM 629 N N . ALA A 1 80 ? -28.679 7.824 48.062 1.00 82.88 80 ALA A N 1
ATOM 630 C CA . ALA A 1 80 ? -29.738 8.819 48.218 1.00 82.88 80 ALA A CA 1
ATOM 631 C C . ALA A 1 80 ? -30.855 8.331 49.159 1.00 82.88 80 ALA A C 1
ATOM 633 O O . ALA A 1 80 ? -31.249 9.076 50.054 1.00 82.88 80 ALA A O 1
ATOM 634 N N . GLN A 1 81 ? -31.295 7.074 49.020 1.00 80.56 81 GLN A N 1
ATOM 635 C CA . GLN A 1 81 ? -32.289 6.457 49.907 1.00 80.56 81 GLN A CA 1
ATOM 636 C C . GLN A 1 81 ? -31.785 6.319 51.349 1.00 80.56 81 GLN A C 1
ATOM 638 O O . GLN A 1 81 ? -32.492 6.696 52.281 1.00 80.56 81 GLN A O 1
ATOM 643 N N . ALA A 1 82 ? -30.550 5.845 51.553 1.00 75.12 82 ALA A N 1
ATOM 644 C CA . ALA A 1 82 ? -29.953 5.729 52.888 1.00 75.12 82 ALA A CA 1
ATOM 645 C C . ALA A 1 82 ? -29.848 7.096 53.591 1.00 75.12 82 ALA A C 1
ATOM 647 O O . ALA A 1 82 ? -30.121 7.221 54.788 1.00 75.12 82 ALA A O 1
ATOM 648 N N . ARG A 1 83 ? -29.523 8.153 52.830 1.00 75.88 83 ARG A N 1
ATOM 649 C CA . ARG A 1 83 ? -29.502 9.535 53.327 1.00 75.88 83 ARG A CA 1
ATOM 650 C C . ARG A 1 83 ? -30.890 10.021 53.749 1.00 75.88 83 ARG A C 1
ATOM 652 O O . ARG A 1 83 ? -30.999 10.711 54.761 1.00 75.88 83 ARG A O 1
ATOM 659 N N . GLU A 1 84 ? -31.929 9.685 52.990 1.00 77.75 84 GLU A N 1
ATOM 660 C CA . GLU A 1 84 ? -33.316 10.065 53.284 1.00 77.75 84 GLU A CA 1
ATOM 661 C C . GLU A 1 84 ? -33.861 9.322 54.517 1.00 77.75 84 GLU A C 1
ATOM 663 O O . GLU A 1 84 ? -34.512 9.925 55.369 1.00 77.75 84 GLU A O 1
ATOM 668 N N . ALA A 1 85 ? -33.484 8.050 54.682 1.00 77.44 85 ALA A N 1
ATOM 669 C CA . ALA A 1 85 ? -33.830 7.217 55.833 1.00 77.44 85 ALA A CA 1
ATOM 670 C C . ALA A 1 85 ? -33.021 7.523 57.117 1.00 77.44 85 ALA A C 1
ATOM 672 O O . ALA A 1 85 ? -33.311 6.946 58.164 1.00 77.44 85 ALA A O 1
ATOM 673 N N . ARG A 1 86 ? -32.016 8.421 57.068 1.00 69.19 86 ARG A N 1
ATOM 674 C CA . ARG A 1 86 ? -31.037 8.684 58.155 1.00 69.19 86 ARG A CA 1
ATOM 675 C C . ARG A 1 86 ? -30.314 7.425 58.672 1.00 69.19 86 ARG A C 1
ATOM 677 O O . ARG A 1 86 ? -29.775 7.438 59.780 1.00 69.19 86 ARG A O 1
ATOM 684 N N . ASP A 1 87 ? -30.248 6.367 57.868 1.00 66.75 87 ASP A N 1
ATOM 685 C CA . ASP A 1 87 ? -29.546 5.133 58.216 1.00 66.75 87 ASP A CA 1
ATOM 686 C C . ASP A 1 87 ? -28.099 5.193 57.713 1.00 66.75 87 ASP A C 1
ATOM 688 O O . ASP A 1 87 ? -27.770 4.858 56.574 1.00 66.75 87 ASP A O 1
ATOM 692 N N . VAL A 1 88 ? -27.221 5.681 58.589 1.00 63.12 88 VAL A N 1
ATOM 693 C CA . VAL A 1 88 ? -25.787 5.837 58.316 1.00 63.12 88 VAL A CA 1
ATOM 694 C C . VAL A 1 88 ? -25.021 4.510 58.269 1.00 63.12 88 VAL A C 1
ATOM 696 O O . VAL A 1 88 ? -23.898 4.496 57.770 1.00 63.12 88 VAL A O 1
ATOM 699 N N . ALA A 1 89 ? -25.605 3.398 58.732 1.00 63.50 89 ALA A N 1
ATOM 700 C CA . ALA A 1 89 ? -24.965 2.081 58.688 1.00 63.50 89 ALA A CA 1
ATOM 701 C C . ALA A 1 89 ? -25.072 1.418 57.301 1.00 63.50 89 ALA A C 1
ATOM 703 O O . ALA A 1 89 ? -24.222 0.607 56.941 1.00 63.50 89 ALA A O 1
ATOM 704 N N . ALA A 1 90 ? -26.068 1.805 56.496 1.00 59.69 90 ALA A N 1
ATOM 705 C CA . ALA A 1 90 ? -26.304 1.276 55.150 1.00 59.69 90 ALA A CA 1
ATOM 706 C C . ALA A 1 90 ? -25.454 1.940 54.042 1.00 59.69 90 ALA A C 1
ATOM 708 O O . ALA A 1 90 ? -25.512 1.528 52.887 1.00 59.69 90 ALA A O 1
ATOM 709 N N . LEU A 1 91 ? -24.649 2.961 54.359 1.00 54.56 91 LEU A N 1
ATOM 710 C CA . LEU A 1 91 ? -23.918 3.786 53.380 1.00 54.56 91 LEU A CA 1
ATOM 711 C C . LEU A 1 91 ? -22.691 3.118 52.718 1.00 54.56 91 LEU A C 1
ATOM 713 O O . LEU A 1 91 ? -21.926 3.801 52.038 1.00 54.56 91 LEU A O 1
ATOM 717 N N . GLY A 1 92 ? -22.487 1.809 52.873 1.00 61.22 92 GLY A N 1
ATOM 718 C CA . GLY A 1 92 ? -21.291 1.137 52.348 1.00 61.22 92 GLY A CA 1
ATOM 719 C C . GLY A 1 92 ? -21.363 -0.382 52.182 1.00 61.22 92 GLY A C 1
ATOM 720 O O . GLY A 1 92 ? -20.305 -0.993 52.042 1.00 61.22 92 GLY A O 1
ATOM 721 N N . ALA A 1 93 ? -22.560 -0.979 52.208 1.00 52.03 93 ALA A N 1
ATOM 722 C CA . ALA A 1 93 ? -22.797 -2.393 51.883 1.00 52.03 93 ALA A CA 1
ATOM 723 C C . ALA A 1 93 ? -23.405 -2.531 50.478 1.00 52.03 93 ALA A C 1
ATOM 725 O O . ALA A 1 93 ? -23.028 -3.487 49.765 1.00 52.03 93 ALA A O 1
#

Mean predicted aligned error: 11.41 Å

Solvent-accessible surface area (backbone atoms only — not comparable to full-atom values): 5197 Å² total; per-residue (Å²): 132,58,71,66,58,56,53,52,52,51,51,53,52,52,52,52,52,52,52,52,54,53,53,52,53,53,53,52,49,53,51,52,52,54,52,50,50,55,52,50,54,50,52,53,50,50,50,65,64,45,52,59,54,55,51,49,52,54,52,53,51,54,54,56,50,50,56,53,52,49,51,52,52,49,52,51,50,52,48,52,50,28,61,73,70,69,40,76,83,66,69,80,123

Organism: NCBI:txid1234382

Radius of gyration: 38.74 Å; Cα contacts (8 Å, |Δi|>4): 8; chains: 1; bounding box: 68×17×106 Å

Sequence (93 aa):
MSIGSAVFLGLVVLALVYGVVIYNGLVQLKHNLAKAWANLDVLLKQRHDELPKLVEVCRQYKQFEQDTLARVTEARARVAQAREARDVAALGA